Protein AF-A0A2L2Z746-F1 (afdb_monomer_lite)

pLDDT: mean 86.75, std 7.27, range [60.09, 94.19]

Structure (mmCIF, N/CA/C/O backbone):
data_AF-A0A2L2Z746-F1
#
_entry.id   AF-A0A2L2Z746-F1
#
loop_
_atom_site.group_PDB
_atom_site.id
_atom_site.type_symbol
_atom_site.label_atom_id
_atom_site.label_alt_id
_atom_site.label_comp_id
_atom_site.label_asym_id
_atom_site.label_entity_id
_atom_site.label_seq_id
_atom_site.pdbx_PDB_ins_code
_atom_site.Cartn_x
_atom_site.Cartn_y
_atom_site.Cartn_z
_atom_site.occupancy
_atom_site.B_iso_or_equiv
_atom_site.auth_seq_id
_atom_site.auth_comp_id
_atom_site.auth_asym_id
_atom_site.auth_atom_id
_atom_site.pdbx_PDB_model_num
ATOM 1 N N . ALA A 1 1 ? 9.925 -2.271 -14.536 1.00 60.09 1 ALA A N 1
ATOM 2 C CA . ALA A 1 1 ? 9.769 -2.985 -13.252 1.00 60.09 1 ALA A CA 1
ATOM 3 C C . ALA A 1 1 ? 8.369 -3.590 -13.147 1.00 60.09 1 ALA A C 1
ATOM 5 O O . ALA A 1 1 ? 8.276 -4.807 -13.114 1.00 60.09 1 ALA A O 1
ATOM 6 N N . ALA A 1 2 ? 7.303 -2.787 -13.237 1.00 67.06 2 ALA A N 1
ATOM 7 C CA . ALA A 1 2 ? 5.913 -3.258 -13.163 1.00 67.06 2 ALA A CA 1
ATOM 8 C C . ALA A 1 2 ? 5.492 -4.267 -14.253 1.00 67.06 2 ALA A C 1
ATOM 10 O O . ALA A 1 2 ? 4.830 -5.251 -13.954 1.00 67.06 2 ALA A O 1
ATOM 11 N N . THR A 1 3 ? 5.940 -4.101 -15.500 1.00 75.25 3 THR A N 1
ATOM 12 C CA . THR A 1 3 ? 5.592 -4.980 -16.640 1.00 75.25 3 TH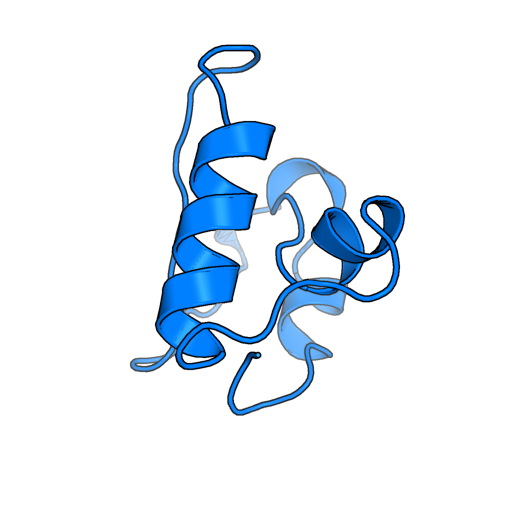R A CA 1
ATOM 13 C C . THR A 1 3 ? 6.070 -6.429 -16.522 1.00 75.25 3 THR A C 1
ATOM 15 O O . THR A 1 3 ? 5.627 -7.277 -17.289 1.00 75.25 3 THR A O 1
ATOM 18 N N . LYS A 1 4 ? 6.986 -6.724 -15.592 1.00 84.50 4 LYS A N 1
ATOM 19 C CA . LYS A 1 4 ? 7.448 -8.092 -15.308 1.00 84.50 4 LYS A CA 1
ATOM 20 C C . LYS A 1 4 ? 6.653 -8.763 -14.183 1.00 84.50 4 LYS A C 1
ATOM 22 O O . LYS A 1 4 ? 6.866 -9.946 -13.934 1.00 84.50 4 LYS A O 1
ATOM 27 N N . ASN A 1 5 ? 5.781 -8.021 -13.498 1.00 82.50 5 ASN A N 1
ATOM 28 C CA . ASN A 1 5 ? 4.957 -8.563 -12.431 1.00 82.50 5 ASN A CA 1
ATOM 29 C C . ASN A 1 5 ? 3.977 -9.603 -12.990 1.00 82.50 5 ASN A C 1
ATOM 31 O O . ASN A 1 5 ? 3.390 -9.401 -14.053 1.00 82.50 5 ASN A O 1
ATOM 35 N N . LYS A 1 6 ? 3.788 -10.700 -12.258 1.00 88.69 6 LYS A N 1
ATOM 36 C CA . LYS A 1 6 ? 2.810 -11.746 -12.573 1.00 88.69 6 LYS A CA 1
ATOM 37 C C . LYS A 1 6 ? 1.703 -11.698 -11.514 1.00 88.69 6 LYS A C 1
ATOM 39 O O . LYS A 1 6 ? 1.833 -12.388 -10.502 1.00 88.69 6 LYS A O 1
ATOM 44 N N . PRO A 1 7 ? 0.668 -10.857 -11.706 1.00 87.81 7 PRO A N 1
ATOM 45 C CA . PRO A 1 7 ? -0.392 -10.689 -10.721 1.00 87.81 7 PRO A CA 1
ATOM 46 C C . PRO A 1 7 ? -1.156 -11.995 -10.503 1.00 87.81 7 PRO A C 1
ATOM 48 O O . PRO A 1 7 ? -1.342 -12.790 -11.430 1.00 87.81 7 PRO A O 1
ATOM 51 N N . ARG A 1 8 ? -1.600 -12.205 -9.268 1.00 88.00 8 ARG A N 1
ATOM 52 C CA . ARG A 1 8 ? -2.399 -13.353 -8.834 1.00 88.00 8 ARG A CA 1
ATOM 53 C C . ARG A 1 8 ? -3.832 -12.906 -8.526 1.00 88.00 8 ARG A C 1
ATOM 55 O O . ARG A 1 8 ? -4.050 -11.724 -8.266 1.00 88.00 8 ARG A O 1
ATOM 62 N N . PRO A 1 9 ? -4.817 -13.822 -8.537 1.00 89.38 9 PRO A N 1
ATOM 63 C CA . PRO A 1 9 ? -6.221 -13.466 -8.309 1.00 89.38 9 PRO A CA 1
ATOM 64 C C . PRO A 1 9 ? -6.517 -12.809 -6.950 1.00 89.38 9 PRO A C 1
ATOM 66 O O . PRO A 1 9 ? -7.544 -12.158 -6.807 1.00 89.38 9 PRO A O 1
ATOM 69 N N . ASP A 1 10 ? -5.647 -13.000 -5.959 1.00 87.62 10 ASP A N 1
ATOM 70 C CA . ASP A 1 10 ? -5.754 -12.478 -4.593 1.00 87.62 10 ASP A CA 1
ATOM 71 C C . ASP A 1 10 ? -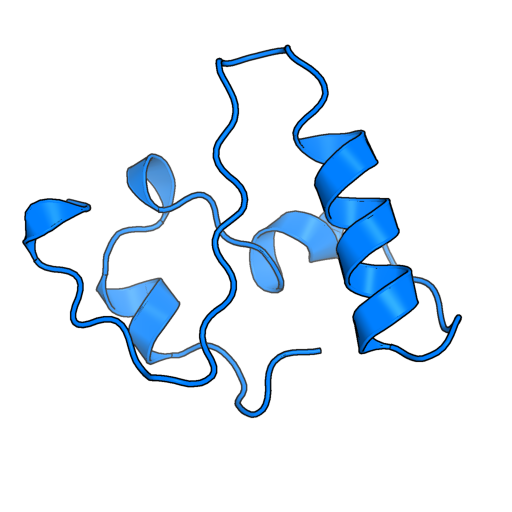4.936 -11.190 -4.350 1.00 87.62 10 ASP A C 1
ATOM 73 O O . ASP A 1 10 ? -4.936 -10.662 -3.236 1.00 87.62 10 ASP A O 1
ATOM 77 N N . ASP A 1 11 ? -4.241 -10.668 -5.368 1.00 88.06 11 ASP A N 1
ATOM 78 C CA . ASP A 1 11 ? -3.481 -9.419 -5.254 1.00 88.06 11 ASP A CA 1
ATOM 79 C C . ASP A 1 11 ? -4.400 -8.186 -5.322 1.00 88.06 11 ASP A C 1
ATOM 81 O O . ASP A 1 11 ? -5.279 -8.084 -6.179 1.00 88.06 11 ASP A O 1
ATOM 85 N N . HIS A 1 12 ? -4.138 -7.203 -4.458 1.00 89.50 12 HIS A N 1
ATOM 86 C CA . HIS A 1 12 ? -4.820 -5.909 -4.456 1.00 89.50 12 HIS A CA 1
ATOM 87 C C . HIS A 1 12 ? -3.838 -4.808 -4.865 1.00 89.50 12 HIS A C 1
ATOM 89 O O . HIS A 1 12 ? -2.771 -4.668 -4.266 1.00 89.50 12 HIS A O 1
ATOM 95 N N . PHE A 1 13 ? -4.204 -4.008 -5.869 1.00 90.69 13 PHE A N 1
ATOM 96 C CA . PHE A 1 13 ? -3.388 -2.891 -6.345 1.00 90.69 13 PHE A CA 1
ATOM 97 C C . PHE A 1 13 ? -3.978 -1.559 -5.885 1.00 90.69 13 PHE A C 1
ATOM 99 O O . PHE A 1 13 ? -5.151 -1.275 -6.119 1.00 90.69 13 PHE A O 1
ATOM 106 N N . LEU A 1 14 ? -3.140 -0.732 -5.260 1.00 91.56 14 LEU A N 1
ATOM 107 C CA . LEU A 1 14 ? -3.443 0.663 -4.967 1.00 91.56 14 LEU A CA 1
ATOM 108 C C . LEU A 1 14 ? -2.718 1.547 -5.983 1.00 91.56 14 LEU A C 1
ATOM 110 O O . LEU A 1 14 ? -1.511 1.761 -5.874 1.00 91.56 14 LEU A O 1
ATOM 114 N N . GLU A 1 15 ? -3.455 2.063 -6.962 1.00 92.12 15 GLU A N 1
ATOM 115 C CA . GLU A 1 15 ? -2.917 2.968 -7.975 1.00 92.12 15 GLU A CA 1
ATOM 116 C C . GLU A 1 15 ? -3.220 4.423 -7.611 1.00 92.12 15 GLU A C 1
ATOM 118 O O . GLU A 1 15 ? -4.368 4.810 -7.395 1.00 92.12 15 GLU A O 1
ATOM 123 N N . THR A 1 16 ? -2.177 5.248 -7.530 1.00 89.06 16 THR A N 1
ATOM 124 C CA . THR A 1 16 ? -2.311 6.673 -7.205 1.00 89.06 16 THR A CA 1
ATOM 125 C C . THR A 1 16 ? -1.244 7.483 -7.922 1.00 89.06 16 THR A C 1
ATOM 127 O O . THR A 1 16 ? -0.096 7.049 -8.011 1.00 89.06 16 THR A O 1
ATOM 130 N N . TYR A 1 17 ? -1.584 8.700 -8.346 1.00 91.44 17 TYR A N 1
ATOM 131 C CA . TYR A 1 17 ? -0.571 9.672 -8.745 1.00 91.44 17 TYR A CA 1
ATOM 132 C C . TYR A 1 17 ? 0.237 10.135 -7.511 1.00 91.44 17 TYR A C 1
ATOM 134 O O . TYR A 1 17 ? -0.330 10.240 -6.413 1.00 91.44 17 TYR A O 1
ATOM 142 N N . PRO A 1 18 ? 1.551 10.415 -7.638 1.00 88.62 18 PRO A N 1
ATOM 143 C CA . PRO A 1 18 ? 2.371 10.829 -6.507 1.00 88.62 18 PRO A CA 1
ATOM 144 C C . PRO A 1 18 ? 1.759 12.001 -5.735 1.00 88.62 18 PRO A C 1
ATOM 146 O O . PRO A 1 18 ? 1.332 12.994 -6.316 1.00 88.62 18 PRO A O 1
ATOM 149 N N . LYS A 1 19 ? 1.765 11.889 -4.400 1.00 89.19 19 LYS A N 1
ATOM 150 C CA . LYS A 1 19 ? 1.208 12.874 -3.449 1.00 89.19 19 LYS A CA 1
ATOM 151 C C . LYS A 1 19 ? -0.324 12.997 -3.434 1.00 89.19 19 LYS A C 1
ATOM 153 O O . LYS A 1 19 ? -0.837 13.799 -2.662 1.00 89.19 19 LYS A O 1
ATOM 158 N N . CYS A 1 20 ? -1.063 12.142 -4.138 1.00 92.88 20 CYS A N 1
ATOM 159 C CA . CYS A 1 20 ? -2.532 12.101 -4.090 1.00 92.88 20 CYS A CA 1
ATOM 160 C C . CYS A 1 20 ? -3.094 11.193 -2.975 1.00 92.88 20 CYS A C 1
ATOM 162 O O . CYS A 1 20 ? -4.169 10.616 -3.113 1.00 92.88 20 CYS A O 1
ATOM 164 N N . GLY A 1 21 ? -2.375 11.058 -1.856 1.00 90.62 21 GLY A N 1
ATOM 165 C CA . GLY A 1 21 ? -2.886 10.356 -0.674 1.00 90.62 21 GLY A CA 1
ATOM 166 C C . GLY A 1 21 ? -2.638 8.845 -0.622 1.00 90.62 21 GLY A C 1
ATOM 167 O O . GLY A 1 21 ? -3.335 8.165 0.126 1.00 90.62 21 GLY A O 1
ATOM 168 N N . THR A 1 22 ? -1.632 8.317 -1.329 1.00 91.62 22 THR A N 1
ATOM 169 C CA . THR A 1 22 ? -1.235 6.891 -1.289 1.00 91.62 22 THR A CA 1
ATOM 170 C C . THR A 1 22 ? -1.092 6.356 0.138 1.00 91.62 22 THR A C 1
ATOM 172 O O . THR A 1 22 ? -1.541 5.259 0.444 1.00 91.62 22 THR A O 1
ATOM 175 N N . THR A 1 23 ? -0.518 7.156 1.042 1.00 91.75 23 THR A N 1
ATOM 176 C CA . THR A 1 23 ? -0.343 6.780 2.451 1.00 91.75 23 THR A CA 1
ATOM 177 C C . THR A 1 23 ? -1.679 6.574 3.161 1.00 91.75 23 THR A C 1
ATOM 179 O O . THR A 1 23 ? -1.877 5.543 3.794 1.00 91.75 23 THR A O 1
ATOM 182 N N . TRP A 1 24 ? -2.604 7.530 3.044 1.00 92.38 24 TRP A N 1
ATOM 183 C CA . TRP A 1 24 ? -3.910 7.446 3.701 1.00 92.38 24 TRP A CA 1
ATOM 184 C C . TRP A 1 24 ? -4.766 6.319 3.119 1.00 92.38 24 TRP A C 1
ATOM 186 O O . TRP A 1 24 ? -5.354 5.549 3.874 1.00 92.38 24 TRP A O 1
ATOM 196 N N . GLN A 1 25 ? -4.782 6.170 1.793 1.00 94.19 25 GLN A N 1
ATOM 197 C CA . GLN A 1 25 ? -5.513 5.088 1.130 1.00 94.19 25 GLN A CA 1
ATOM 198 C C . GLN A 1 25 ? -4.953 3.707 1.507 1.00 94.19 25 GLN A C 1
ATOM 200 O O . GLN A 1 25 ? -5.722 2.799 1.814 1.00 94.19 25 GLN A O 1
ATOM 205 N N . GLY A 1 26 ? -3.625 3.563 1.577 1.00 93.19 26 GLY A N 1
ATOM 206 C CA . GLY A 1 26 ? -2.976 2.322 2.007 1.00 93.19 26 GLY A CA 1
ATOM 207 C C . GLY A 1 26 ? -3.312 1.935 3.449 1.00 93.19 26 GLY A C 1
ATOM 208 O O . GLY A 1 26 ? -3.593 0.771 3.715 1.00 93.19 26 GLY A O 1
ATOM 209 N N . GLN A 1 27 ? -3.363 2.902 4.371 1.00 92.62 27 GLN A N 1
ATOM 210 C CA . GLN A 1 27 ? -3.776 2.647 5.760 1.00 92.62 27 GLN A CA 1
ATOM 211 C C . GLN A 1 27 ? -5.229 2.158 5.851 1.00 92.62 27 GLN A C 1
ATOM 213 O O . GLN A 1 27 ? -5.513 1.218 6.588 1.00 92.62 27 GLN A O 1
ATOM 218 N N . ILE A 1 28 ? -6.144 2.755 5.080 1.00 93.44 28 ILE A N 1
ATOM 219 C CA . ILE A 1 28 ? -7.554 2.334 5.050 1.00 93.44 28 ILE A CA 1
ATOM 220 C C . ILE A 1 28 ? -7.684 0.904 4.517 1.00 93.44 28 ILE A C 1
ATOM 222 O O . ILE A 1 28 ? -8.387 0.093 5.116 1.00 93.44 28 ILE A O 1
ATOM 226 N N . LEU A 1 29 ? -6.993 0.579 3.420 1.00 93.12 29 LEU A N 1
ATOM 227 C CA . LEU A 1 29 ? -7.005 -0.770 2.850 1.00 93.12 29 LEU A CA 1
ATOM 228 C C . LEU A 1 29 ? -6.493 -1.806 3.848 1.00 93.12 29 LEU A C 1
ATOM 230 O O . LEU A 1 29 ? -7.140 -2.831 4.041 1.00 93.12 29 LEU A O 1
ATOM 234 N N . ILE A 1 30 ? -5.388 -1.509 4.531 1.00 92.62 30 ILE A N 1
ATOM 235 C CA . ILE A 1 30 ? -4.843 -2.391 5.562 1.00 92.62 30 ILE A CA 1
ATOM 236 C C . ILE A 1 30 ? -5.852 -2.616 6.688 1.00 92.62 30 ILE A C 1
ATOM 238 O O . ILE A 1 30 ? -6.050 -3.751 7.097 1.00 92.62 30 ILE A O 1
ATOM 242 N N . LEU A 1 31 ? -6.543 -1.578 7.163 1.00 93.69 31 LEU A N 1
ATOM 243 C CA . LEU A 1 31 ? -7.580 -1.756 8.182 1.00 93.69 31 LEU A CA 1
ATOM 244 C C . LEU A 1 31 ? -8.714 -2.665 7.693 1.00 93.69 31 LEU A C 1
ATOM 246 O O . LEU A 1 31 ? -9.199 -3.492 8.458 1.00 93.69 31 LEU A O 1
ATOM 250 N N . ILE A 1 32 ? -9.132 -2.548 6.432 1.00 93.50 32 ILE A N 1
ATOM 251 C CA . ILE A 1 32 ? -10.174 -3.412 5.860 1.00 93.50 32 ILE A CA 1
ATOM 252 C C . ILE A 1 32 ? -9.697 -4.871 5.804 1.00 93.50 32 ILE A C 1
ATOM 254 O O . ILE A 1 32 ? -10.412 -5.764 6.262 1.00 93.50 32 ILE A O 1
ATOM 258 N N . LEU A 1 33 ? -8.489 -5.112 5.289 1.00 90.94 33 LEU A N 1
ATOM 259 C CA . LEU A 1 33 ? -7.912 -6.454 5.142 1.00 90.94 33 LEU A CA 1
ATOM 260 C C . LEU A 1 33 ? -7.618 -7.108 6.506 1.00 90.94 33 LEU A C 1
ATOM 262 O O . LEU A 1 33 ? -7.930 -8.282 6.717 1.00 90.94 33 LEU A O 1
ATOM 266 N N . GLN A 1 34 ? -7.174 -6.311 7.481 1.00 91.25 34 GLN A N 1
ATOM 267 C CA . GLN A 1 34 ? -6.921 -6.728 8.859 1.00 91.25 34 GLN A CA 1
ATOM 268 C C . GLN A 1 34 ? -8.169 -6.706 9.763 1.00 91.25 34 GLN A C 1
ATOM 270 O O . GLN A 1 34 ? -8.045 -6.861 10.978 1.00 91.25 34 GLN A O 1
ATOM 275 N N . LYS A 1 35 ? -9.377 -6.527 9.211 1.00 93.50 35 LYS A N 1
ATOM 276 C CA . LYS A 1 35 ? -10.653 -6.520 9.962 1.00 93.50 35 LYS A CA 1
ATOM 277 C C . LYS A 1 35 ? -10.692 -5.515 11.125 1.00 93.50 35 LYS A C 1
ATOM 279 O O . LYS A 1 35 ? -11.264 -5.790 12.175 1.00 93.50 35 LYS A O 1
ATOM 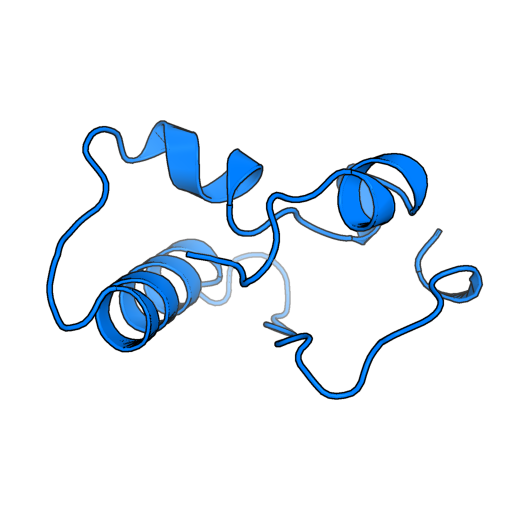284 N N . GLY A 1 36 ? -10.110 -4.342 10.913 1.00 93.38 36 GLY A N 1
ATOM 285 C CA . GLY A 1 36 ? -10.068 -3.230 11.860 1.00 93.38 36 GLY A CA 1
ATOM 286 C C . GLY A 1 36 ? -8.801 -3.168 12.711 1.00 93.38 36 GLY A C 1
ATOM 287 O O . GLY A 1 36 ? -8.623 -2.180 13.420 1.00 93.38 36 GLY A O 1
ATOM 288 N N . GLU A 1 37 ? -7.906 -4.156 12.623 1.00 93.06 37 GLU A N 1
ATOM 289 C CA . GLU A 1 37 ? -6.651 -4.146 13.379 1.00 93.06 37 GLU A CA 1
ATOM 290 C C . GLU A 1 37 ? -5.605 -3.227 12.716 1.00 93.06 37 GLU A C 1
ATOM 292 O O . GLU A 1 37 ? -5.205 -3.471 11.573 1.00 93.06 37 GLU A O 1
ATOM 297 N N . PRO A 1 38 ? -5.132 -2.169 13.401 1.00 91.56 38 PRO A N 1
ATOM 298 C CA . PRO A 1 38 ? -4.184 -1.221 12.831 1.00 91.56 38 PRO A CA 1
ATOM 299 C C . PRO A 1 38 ? -2.767 -1.795 12.732 1.00 91.56 38 PRO A C 1
ATOM 301 O O . PRO A 1 38 ? -2.398 -2.784 13.371 1.00 91.56 38 PRO A O 1
ATOM 304 N N . LEU A 1 39 ? -1.916 -1.109 11.968 1.00 90.56 39 LEU A N 1
ATOM 305 C CA . LEU A 1 39 ? -0.482 -1.372 12.004 1.00 90.56 39 LEU A CA 1
ATOM 306 C C . LEU A 1 39 ? 0.107 -1.025 13.366 1.00 90.56 39 LEU A C 1
ATOM 308 O O . LEU A 1 39 ? -0.175 0.032 13.929 1.00 90.56 39 LEU A O 1
ATOM 312 N N . LYS A 1 40 ? 1.012 -1.884 13.843 1.00 90.56 40 LYS A N 1
ATOM 313 C CA . LYS A 1 40 ? 1.790 -1.615 15.054 1.00 90.56 40 LYS A CA 1
ATOM 314 C C . LYS A 1 40 ? 2.700 -0.400 14.871 1.00 90.56 40 LYS A C 1
ATOM 316 O O . LYS A 1 40 ? 2.808 0.423 15.776 1.00 90.56 40 LYS A O 1
ATOM 321 N N . TYR A 1 41 ? 3.322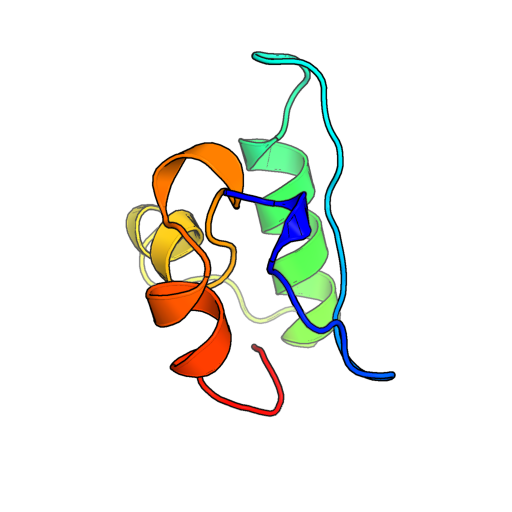 -0.278 13.697 1.00 90.94 41 TYR A N 1
ATOM 322 C CA . TYR A 1 41 ? 4.134 0.872 13.322 1.00 90.94 41 TYR A CA 1
ATOM 323 C C . TYR A 1 41 ? 3.731 1.376 11.936 1.00 90.94 41 TYR A C 1
ATOM 325 O O . TYR A 1 41 ? 3.641 0.607 10.982 1.00 90.94 41 TYR A O 1
ATOM 333 N N . ALA A 1 42 ? 3.530 2.689 11.796 1.00 85.00 42 ALA A N 1
ATOM 334 C CA . ALA A 1 42 ? 3.180 3.297 10.508 1.00 85.00 42 ALA A CA 1
ATOM 335 C C . ALA A 1 42 ? 4.252 3.059 9.424 1.00 85.00 42 ALA A C 1
ATOM 337 O O . ALA A 1 42 ? 3.926 2.988 8.240 1.00 85.00 42 ALA A O 1
ATOM 338 N N . SER A 1 43 ? 5.516 2.887 9.831 1.00 87.12 43 SER A N 1
ATOM 339 C CA . SER A 1 43 ? 6.638 2.521 8.957 1.00 87.12 43 SER A CA 1
ATOM 340 C C . SER A 1 43 ? 6.445 1.183 8.243 1.00 87.12 43 SER A C 1
ATOM 342 O O . SER A 1 43 ? 6.993 0.989 7.160 1.00 87.12 43 SER A O 1
ATOM 344 N N . ASP A 1 44 ? 5.638 0.282 8.806 1.00 89.56 44 ASP A N 1
ATOM 345 C CA . ASP A 1 44 ? 5.416 -1.055 8.252 1.00 89.56 44 ASP A CA 1
ATOM 346 C C . ASP A 1 44 ? 4.515 -1.024 7.009 1.00 89.56 44 ASP A C 1
ATOM 348 O O . ASP A 1 44 ? 4.408 -2.024 6.297 1.00 89.56 44 ASP A O 1
ATOM 352 N N . LEU A 1 45 ? 3.895 0.127 6.708 1.00 88.75 45 LEU A N 1
ATOM 353 C CA . LEU A 1 45 ? 3.031 0.304 5.544 1.00 88.75 45 LEU A CA 1
ATOM 354 C C . LEU A 1 45 ? 3.741 -0.106 4.253 1.00 88.75 45 LEU A C 1
ATOM 356 O O . LEU A 1 45 ? 3.170 -0.850 3.472 1.00 88.75 45 LEU A O 1
ATOM 360 N N . HIS A 1 46 ? 4.987 0.318 4.038 1.00 86.56 46 HIS A N 1
ATOM 361 C CA . HIS A 1 46 ? 5.717 -0.007 2.807 1.00 86.56 46 HIS A CA 1
ATOM 362 C C . HIS A 1 46 ? 6.163 -1.470 2.727 1.00 86.56 46 HIS A C 1
ATOM 364 O O . HIS A 1 46 ? 6.365 -1.982 1.629 1.00 86.56 46 HIS A O 1
ATOM 370 N N . ALA A 1 47 ? 6.309 -2.144 3.869 1.00 86.62 47 ALA A N 1
ATOM 371 C CA . ALA A 1 47 ? 6.610 -3.571 3.899 1.00 86.62 47 ALA A CA 1
ATOM 372 C C . ALA A 1 47 ? 5.376 -4.412 3.538 1.00 86.62 47 ALA A C 1
ATOM 374 O O . ALA A 1 47 ? 5.510 -5.453 2.901 1.00 86.62 47 ALA A O 1
ATOM 375 N N . LYS A 1 48 ? 4.180 -3.951 3.926 1.00 86.62 48 LYS A N 1
ATOM 376 C CA . LYS A 1 48 ? 2.902 -4.627 3.652 1.00 86.62 48 LYS A CA 1
ATOM 377 C C . LYS A 1 48 ? 2.253 -4.221 2.326 1.00 86.62 48 LYS A C 1
ATOM 379 O O . LYS A 1 48 ? 1.620 -5.046 1.684 1.00 86.62 48 LYS A O 1
ATOM 384 N N . ALA A 1 49 ? 2.436 -2.974 1.911 1.00 88.25 49 ALA A N 1
ATOM 385 C CA . ALA A 1 49 ? 1.933 -2.382 0.676 1.00 88.25 49 ALA A CA 1
ATOM 386 C C . ALA A 1 49 ? 3.103 -1.725 -0.086 1.00 8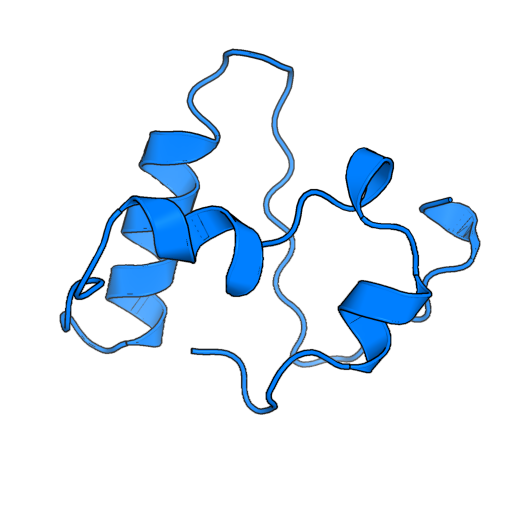8.25 49 ALA A C 1
ATOM 388 O O . ALA A 1 49 ? 3.259 -0.496 -0.068 1.00 88.25 49 ALA A O 1
ATOM 389 N N . PRO A 1 50 ? 3.987 -2.530 -0.703 1.00 89.00 50 PRO A N 1
ATOM 390 C CA . PRO A 1 50 ? 5.141 -2.007 -1.419 1.00 89.00 50 PRO A CA 1
ATOM 391 C C . PRO A 1 50 ? 4.731 -1.227 -2.667 1.00 89.00 50 PRO A C 1
ATOM 393 O O . PRO A 1 50 ? 3.793 -1.587 -3.376 1.00 89.00 50 PRO A O 1
ATOM 396 N N . VAL A 1 51 ? 5.484 -0.168 -2.967 1.00 88.81 51 VAL A N 1
ATOM 397 C CA . VAL A 1 51 ? 5.306 0.604 -4.201 1.00 88.81 51 VAL A CA 1
ATOM 398 C C . VAL A 1 51 ? 6.040 -0.121 -5.319 1.00 88.81 51 VAL A C 1
ATOM 400 O O . VAL A 1 51 ? 7.269 -0.186 -5.316 1.00 88.81 51 VAL A O 1
ATOM 403 N N . LEU A 1 52 ? 5.293 -0.672 -6.271 1.00 88.50 52 LEU A N 1
ATOM 404 C CA . LEU A 1 52 ? 5.803 -1.565 -7.314 1.00 88.50 52 LEU A CA 1
ATOM 405 C C . LEU A 1 52 ? 6.963 -0.955 -8.125 1.00 88.50 52 LEU A C 1
ATOM 407 O O . LEU A 1 52 ? 7.915 -1.651 -8.486 1.00 88.50 52 LEU A O 1
ATOM 411 N N . GLU A 1 53 ? 6.913 0.349 -8.381 1.00 86.25 53 GLU A N 1
ATOM 412 C CA . GLU A 1 53 ? 7.922 1.117 -9.111 1.00 86.25 53 GLU A CA 1
ATOM 413 C C . GLU A 1 53 ? 9.253 1.199 -8.358 1.00 86.25 53 GLU A C 1
ATOM 415 O O . GLU A 1 53 ? 10.306 1.216 -8.994 1.00 86.25 53 GLU A O 1
ATOM 420 N N . MET A 1 54 ? 9.209 1.233 -7.022 1.00 84.88 54 MET A N 1
ATOM 421 C CA . MET A 1 54 ? 10.391 1.357 -6.162 1.00 84.88 54 MET A CA 1
ATOM 422 C C . MET A 1 54 ? 10.907 0.001 -5.674 1.00 84.88 54 MET A C 1
ATOM 424 O O . MET A 1 54 ? 12.111 -0.189 -5.535 1.00 84.88 54 MET A O 1
ATOM 428 N N . SER A 1 55 ? 10.004 -0.940 -5.404 1.00 83.38 55 SER A N 1
ATOM 429 C CA . SER A 1 55 ? 10.313 -2.226 -4.774 1.00 83.38 55 SER A CA 1
ATOM 430 C C . SER A 1 55 ? 10.724 -3.317 -5.764 1.00 83.38 55 SER A C 1
ATOM 432 O O . SER A 1 55 ? 11.401 -4.268 -5.376 1.00 83.38 55 SER A O 1
ATOM 434 N N . GLY A 1 56 ? 10.338 -3.194 -7.038 1.00 83.81 56 GLY A N 1
ATOM 435 C CA . GLY A 1 56 ? 10.584 -4.226 -8.044 1.00 83.81 56 GLY A CA 1
ATOM 436 C C . GLY A 1 56 ? 9.757 -5.500 -7.825 1.00 83.81 56 GLY A C 1
ATOM 437 O O . GLY A 1 56 ? 8.987 -5.620 -6.875 1.00 83.81 56 GLY A O 1
ATOM 438 N N . VAL A 1 57 ? 9.896 -6.460 -8.743 1.00 83.69 57 VAL A N 1
ATOM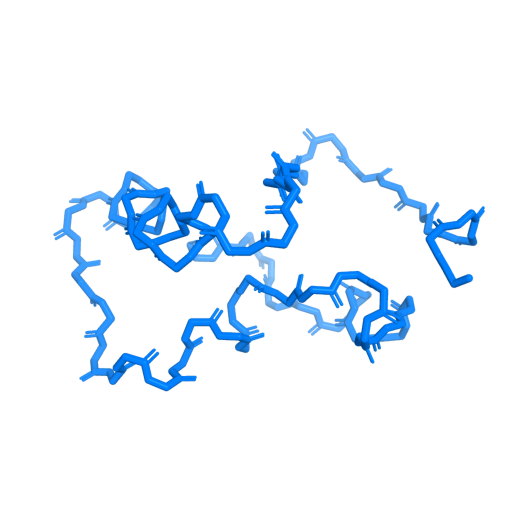 439 C CA . VAL A 1 57 ? 9.067 -7.683 -8.754 1.00 83.69 57 VAL A CA 1
ATOM 440 C C . VAL A 1 57 ? 9.488 -8.670 -7.662 1.00 83.69 57 VAL A C 1
ATOM 442 O O . VAL A 1 57 ? 8.635 -9.301 -7.047 1.00 83.69 57 VAL A O 1
ATOM 445 N N . ASP A 1 58 ? 10.783 -8.739 -7.349 1.00 83.56 58 ASP A N 1
ATOM 446 C CA . ASP A 1 58 ? 11.325 -9.698 -6.378 1.00 83.56 58 ASP A CA 1
ATOM 447 C C . ASP A 1 58 ? 10.744 -9.514 -4.970 1.00 83.56 58 ASP A C 1
ATOM 449 O O . ASP A 1 58 ? 10.586 -10.483 -4.225 1.00 83.56 58 ASP A O 1
ATOM 453 N N . LEU A 1 59 ? 10.439 -8.270 -4.582 1.00 80.44 59 LEU A N 1
ATOM 454 C CA . LEU A 1 59 ? 9.833 -7.985 -3.284 1.00 80.44 59 LEU A CA 1
ATOM 455 C C . LEU A 1 59 ? 8.357 -8.407 -3.261 1.00 80.44 59 LEU A C 1
ATOM 457 O O . LEU A 1 59 ? 7.907 -8.973 -2.270 1.00 80.44 59 LEU A O 1
ATOM 461 N N . VAL A 1 60 ? 7.630 -8.189 -4.363 1.00 82.25 60 VAL A N 1
ATOM 462 C CA . VAL A 1 60 ? 6.218 -8.584 -4.516 1.00 82.25 60 VAL A CA 1
ATOM 463 C C . VAL A 1 60 ? 6.060 -10.101 -4.431 1.00 82.25 60 VAL A C 1
ATOM 465 O O . VAL A 1 60 ? 5.136 -10.597 -3.789 1.00 82.25 60 VAL A O 1
ATOM 468 N N . GLU A 1 61 ? 6.991 -10.858 -5.015 1.00 83.75 61 GLU A N 1
ATOM 469 C CA . GLU A 1 61 ? 6.977 -12.323 -4.955 1.00 83.75 61 GLU A CA 1
ATOM 470 C C . GLU A 1 61 ? 7.211 -12.880 -3.543 1.00 83.75 61 GLU A C 1
ATOM 472 O O . GLU A 1 61 ? 6.717 -13.966 -3.233 1.00 83.75 61 GLU A O 1
ATOM 477 N N . LYS A 1 62 ? 7.933 -12.138 -2.693 1.00 85.38 62 LYS A N 1
ATOM 478 C CA . LYS A 1 62 ? 8.295 -12.527 -1.318 1.00 85.38 62 LYS A CA 1
ATOM 479 C C . LYS A 1 62 ? 7.319 -12.027 -0.252 1.00 85.38 62 LYS A C 1
ATOM 481 O O . LYS A 1 62 ? 7.537 -12.305 0.927 1.00 85.38 62 LYS A O 1
ATOM 486 N N . LEU A 1 63 ? 6.278 -11.285 -0.634 1.00 84.12 63 LEU A N 1
ATOM 487 C CA . LEU A 1 63 ? 5.261 -10.820 0.307 1.00 84.12 63 LEU A CA 1
ATOM 488 C C . LEU A 1 63 ? 4.626 -12.003 1.045 1.00 84.12 63 LEU A C 1
ATOM 490 O O . LEU A 1 63 ? 4.381 -13.058 0.459 1.00 84.12 63 LEU A O 1
ATOM 494 N N . MET A 1 64 ? 4.351 -11.817 2.338 1.00 81.44 64 MET A N 1
ATOM 495 C CA . MET A 1 64 ? 3.589 -12.784 3.129 1.00 81.44 64 MET A CA 1
ATOM 496 C C . MET A 1 64 ? 2.201 -12.963 2.502 1.00 81.44 64 MET A C 1
ATOM 498 O O . MET A 1 64 ? 1.557 -11.974 2.155 1.00 81.44 64 MET A O 1
ATOM 502 N N . ARG A 1 65 ? 1.761 -14.219 2.338 1.00 78.31 65 ARG A N 1
ATOM 503 C CA . ARG A 1 65 ? 0.472 -14.564 1.718 1.00 78.31 65 ARG A CA 1
ATOM 504 C C . ARG A 1 65 ? -0.358 -15.473 2.640 1.00 78.31 65 ARG A C 1
ATOM 506 O O . ARG A 1 65 ? 0.222 -16.406 3.200 1.00 78.31 65 ARG A O 1
ATOM 513 N N . PRO A 1 66 ? -1.684 -15.271 2.753 1.00 70.88 66 PRO A N 1
ATOM 514 C CA . PRO A 1 66 ? -2.443 -14.139 2.210 1.00 70.88 66 PRO A CA 1
ATOM 515 C C . PRO A 1 66 ? -1.959 -12.818 2.823 1.00 70.88 66 PRO A C 1
ATOM 517 O O . PRO A 1 66 ? -1.490 -12.801 3.962 1.00 70.88 66 PRO A O 1
ATOM 520 N N . GLY A 1 67 ? -1.964 -11.752 2.019 1.00 67.31 67 GLY A N 1
ATOM 521 C CA . GLY A 1 67 ? -1.499 -10.441 2.467 1.00 67.31 67 GLY A CA 1
ATOM 522 C C . GLY A 1 67 ? -2.281 -9.968 3.700 1.00 67.31 67 GLY A C 1
ATOM 523 O O . GLY A 1 67 ? -3.442 -10.355 3.853 1.00 67.31 67 GLY A O 1
ATOM 524 N N . PRO A 1 68 ? -1.648 -9.192 4.595 1.00 61.97 68 PRO A N 1
ATOM 525 C CA . PRO A 1 68 ? -2.327 -8.578 5.727 1.00 61.97 68 PRO A CA 1
ATOM 526 C C . PRO A 1 68 ? -3.327 -7.507 5.296 1.00 61.97 68 PRO A C 1
ATOM 528 O O . PRO A 1 68 ? -3.045 -6.778 4.320 1.00 61.97 68 PRO A O 1
#

Organism: Parasteatoda tepidariorum (NCBI:txid114398)

Secondary structure (DSSP, 8-state):
-GGG----TT-------TTSSHHHHHHHHHHHHTTTPPPSSGGGHHHHS--HHHHHHHHHHTS-SS--

Sequence (68 aa):
AATKNKPRPDDHFLETYPKCGTTWQGQILILILQKGEPLKYASDLHAKAPVLEMSGVDLVEKLMRPGP

Radius of gyration: 11.89 Å; chains: 1; bounding box: 22×27×32 Å

Foldseek 3Di:
DVVPADDDPLDDDDDDDPPPCSLVVLQVVCCVVVVNDGDPDSVCSCLQHPDCVPCPRVSVVVADPPGD

InterPro domains:
  IPR000863 Sulfotransferase domain [PF00685] (9-55)
  IPR027417 P-loop containing nucleoside triphosphate hydrolase [G3DSA:3.40.50.300] (1-67)
  IPR027417 P-loop containing nucleoside triphosphate hydrolase [SSF52540] (4-57)